Protein AF-A0A935P8M2-F1 (afdb_monomer_lite)

Structure (mmCIF, N/CA/C/O backbone):
data_AF-A0A935P8M2-F1
#
_entry.id   AF-A0A935P8M2-F1
#
loop_
_atom_site.group_PDB
_atom_site.id
_atom_site.type_symbol
_atom_site.label_atom_id
_atom_site.label_alt_id
_atom_site.label_comp_id
_atom_site.label_asym_id
_atom_site.label_entity_id
_atom_site.label_seq_id
_atom_site.pdbx_PDB_ins_code
_atom_site.Cartn_x
_atom_site.Cartn_y
_atom_site.Cartn_z
_atom_site.occupancy
_atom_site.B_iso_or_equiv
_atom_site.auth_seq_id
_atom_site.auth_comp_id
_atom_site.auth_asym_id
_atom_site.auth_atom_id
_atom_site.pdbx_PDB_model_num
ATOM 1 N N . MET A 1 1 ? -7.721 6.248 20.795 1.00 67.38 1 MET A N 1
ATOM 2 C CA . MET A 1 1 ? -8.215 5.123 19.975 1.00 67.38 1 MET A CA 1
ATOM 3 C C . MET A 1 1 ? -8.813 5.547 18.632 1.00 67.38 1 MET A C 1
ATOM 5 O O . MET A 1 1 ? -8.064 5.534 17.673 1.00 67.38 1 MET A O 1
ATOM 9 N N . LYS A 1 2 ? -10.073 6.010 18.501 1.00 74.44 2 LYS A N 1
ATOM 10 C CA . LYS A 1 2 ? -10.650 6.311 17.160 1.00 74.44 2 LYS A CA 1
ATOM 11 C C . LYS A 1 2 ? -9.875 7.375 16.356 1.00 74.44 2 LYS A C 1
ATOM 13 O O . LYS A 1 2 ? -9.609 7.188 15.179 1.00 74.44 2 LYS A O 1
ATOM 18 N N . ARG A 1 3 ? -9.457 8.473 16.999 1.00 81.44 3 ARG A N 1
ATOM 19 C CA . ARG A 1 3 ? -8.663 9.542 16.352 1.00 81.44 3 ARG A CA 1
ATOM 20 C C . ARG A 1 3 ? -7.274 9.075 15.895 1.00 81.44 3 ARG A C 1
ATOM 22 O O . ARG A 1 3 ? -6.756 9.573 14.906 1.00 81.44 3 ARG A O 1
ATOM 29 N N . GLU A 1 4 ? -6.686 8.148 16.635 1.00 85.69 4 GLU A N 1
ATOM 30 C CA . GLU A 1 4 ? -5.362 7.585 16.367 1.00 85.69 4 GLU A CA 1
ATOM 31 C C . GLU A 1 4 ? -5.420 6.587 15.209 1.00 85.69 4 GLU A C 1
ATOM 33 O O . GLU A 1 4 ? -4.648 6.714 14.268 1.00 85.69 4 GLU A O 1
ATOM 38 N N . LEU A 1 5 ? -6.421 5.700 15.206 1.00 85.00 5 LEU A N 1
ATOM 39 C CA . LEU A 1 5 ? -6.691 4.793 14.091 1.00 85.00 5 LEU A CA 1
ATOM 40 C C . LEU A 1 5 ? -6.919 5.550 12.775 1.00 85.00 5 LEU A C 1
ATOM 42 O O . LEU A 1 5 ? -6.336 5.197 11.756 1.00 85.00 5 LEU A O 1
ATOM 46 N N . ASN A 1 6 ? -7.722 6.619 12.807 1.00 87.56 6 ASN A N 1
ATOM 47 C CA . ASN A 1 6 ? -7.964 7.449 11.626 1.00 87.56 6 ASN A CA 1
ATOM 48 C C . ASN A 1 6 ? -6.666 8.058 11.081 1.00 87.56 6 ASN A C 1
ATOM 50 O O . ASN A 1 6 ? -6.462 8.062 9.874 1.00 87.56 6 ASN A O 1
ATOM 54 N N . LYS A 1 7 ? -5.782 8.535 11.968 1.00 91.44 7 LYS A N 1
ATOM 55 C CA . LYS A 1 7 ? -4.486 9.092 11.568 1.00 91.44 7 LYS A CA 1
ATOM 56 C C . LYS A 1 7 ? -3.603 8.030 10.907 1.00 91.44 7 LYS A C 1
ATOM 58 O O . LYS A 1 7 ? -3.036 8.290 9.858 1.00 91.44 7 LYS A O 1
ATOM 63 N N . ILE A 1 8 ? -3.512 6.840 11.498 1.00 91.75 8 ILE A N 1
ATOM 64 C CA . ILE A 1 8 ? -2.694 5.744 10.955 1.00 91.75 8 ILE A CA 1
ATOM 65 C C . ILE A 1 8 ? -3.230 5.293 9.586 1.00 91.75 8 ILE A C 1
ATOM 67 O O . ILE A 1 8 ? -2.451 4.990 8.688 1.00 91.75 8 ILE A O 1
ATOM 71 N N . LEU A 1 9 ? -4.553 5.299 9.393 1.00 91.00 9 LEU A N 1
ATOM 72 C CA . LEU A 1 9 ? -5.173 5.025 8.094 1.00 91.00 9 LEU A CA 1
ATOM 73 C C . LEU A 1 9 ? -4.906 6.118 7.059 1.00 91.00 9 LEU A C 1
ATOM 75 O O . LEU A 1 9 ? -4.636 5.798 5.905 1.00 91.00 9 LEU A O 1
ATOM 79 N N . ASP A 1 10 ? -4.956 7.390 7.457 1.00 94.69 10 ASP A N 1
ATOM 80 C CA . ASP A 1 10 ? -4.565 8.501 6.587 1.00 94.69 10 ASP A CA 1
ATOM 81 C C . ASP A 1 10 ? -3.093 8.368 6.156 1.00 94.69 10 ASP A C 1
ATOM 83 O O . ASP A 1 10 ? -2.788 8.501 4.971 1.00 94.69 10 ASP A O 1
ATOM 87 N N . ASP A 1 11 ? -2.198 8.026 7.087 1.00 96.44 11 ASP A N 1
ATOM 88 C CA . ASP A 1 11 ? -0.782 7.773 6.798 1.00 96.44 11 ASP A CA 1
ATOM 89 C C . ASP A 1 11 ? -0.607 6.558 5.862 1.00 96.44 11 ASP A C 1
ATOM 91 O O . ASP A 1 11 ? 0.211 6.596 4.941 1.00 96.44 11 ASP A O 1
ATOM 95 N N . LEU A 1 12 ? -1.406 5.495 6.036 1.00 96.44 12 LEU A N 1
ATOM 96 C CA . LEU A 1 12 ? -1.376 4.314 5.163 1.00 96.44 12 LEU A CA 1
ATOM 97 C C . LEU A 1 12 ? -1.797 4.664 3.733 1.00 96.44 12 LEU A C 1
ATOM 99 O O . LEU A 1 12 ? -1.149 4.220 2.788 1.00 96.44 12 LEU A O 1
ATOM 103 N N . ILE A 1 13 ? -2.842 5.479 3.565 1.00 97.25 13 ILE A N 1
ATOM 104 C CA . ILE A 1 13 ? -3.282 5.963 2.249 1.00 97.25 13 ILE A CA 1
ATOM 105 C C . ILE A 1 13 ? -2.145 6.722 1.557 1.00 97.25 13 ILE A C 1
ATOM 107 O O . ILE A 1 13 ? -1.845 6.438 0.400 1.00 97.25 13 ILE A O 1
ATOM 111 N N . ILE A 1 14 ? -1.470 7.627 2.271 1.00 98.19 14 ILE A N 1
ATOM 112 C CA . ILE A 1 14 ? -0.360 8.421 1.721 1.00 98.19 14 ILE A CA 1
ATOM 113 C C . ILE A 1 14 ? 0.781 7.521 1.230 1.00 98.19 14 ILE A C 1
ATOM 115 O O . ILE A 1 14 ? 1.326 7.735 0.145 1.00 98.19 14 ILE A O 1
ATOM 119 N N . GLU A 1 15 ? 1.170 6.509 2.005 1.00 98.31 15 GLU A N 1
ATOM 120 C CA . GLU A 1 15 ? 2.248 5.606 1.587 1.00 98.31 15 GLU A CA 1
ATOM 121 C C . GLU A 1 15 ? 1.806 4.661 0.455 1.00 98.31 15 GLU A C 1
ATOM 123 O O . GLU A 1 15 ? 2.593 4.400 -0.457 1.00 98.31 15 GLU A O 1
ATOM 128 N N . LEU A 1 16 ? 0.539 4.226 0.426 1.00 98.19 16 LEU A N 1
ATOM 129 C CA . LEU A 1 16 ? -0.027 3.477 -0.703 1.00 98.19 16 LEU A CA 1
ATOM 130 C C . LEU A 1 16 ? -0.029 4.306 -1.999 1.00 98.19 16 LEU A C 1
ATOM 132 O O . LEU A 1 16 ? 0.329 3.780 -3.052 1.00 98.19 16 LEU A O 1
ATOM 136 N N . GLU A 1 17 ? -0.358 5.600 -1.944 1.00 98.25 17 GLU A N 1
ATOM 137 C CA . GLU A 1 17 ? -0.275 6.508 -3.100 1.00 98.25 17 GLU A CA 1
ATOM 138 C C . GLU A 1 17 ? 1.156 6.620 -3.641 1.00 98.25 17 GLU A C 1
ATOM 140 O O . GLU A 1 17 ? 1.376 6.556 -4.859 1.00 98.25 17 GLU A O 1
ATOM 145 N N . LYS A 1 18 ? 2.148 6.739 -2.747 1.00 97.56 18 LYS A N 1
ATOM 146 C CA . LYS A 1 18 ? 3.570 6.744 -3.126 1.00 97.56 18 LYS A CA 1
ATOM 147 C C . LYS A 1 18 ? 3.966 5.425 -3.779 1.00 97.56 18 LYS A C 1
ATOM 149 O O . LYS A 1 18 ? 4.591 5.440 -4.838 1.00 97.56 18 LYS A O 1
ATOM 154 N N . MET A 1 19 ? 3.564 4.298 -3.194 1.00 97.44 19 MET A N 1
ATOM 155 C CA . MET A 1 19 ? 3.868 2.975 -3.732 1.00 97.44 19 MET A CA 1
ATOM 156 C C . MET A 1 19 ? 3.262 2.769 -5.121 1.00 97.44 19 MET A C 1
ATOM 158 O O . MET A 1 19 ? 3.978 2.408 -6.049 1.00 97.44 19 MET A O 1
ATOM 162 N N . VAL A 1 20 ? 1.979 3.088 -5.310 1.00 97.25 20 VAL A N 1
ATOM 163 C CA . VAL A 1 20 ? 1.322 3.029 -6.627 1.00 97.25 20 VAL A CA 1
ATOM 164 C C . VAL A 1 20 ? 2.035 3.928 -7.636 1.00 97.25 20 VAL A C 1
ATOM 166 O O . VAL A 1 20 ? 2.245 3.527 -8.779 1.00 97.25 20 VAL A O 1
ATOM 169 N N . THR A 1 21 ? 2.452 5.127 -7.227 1.00 96.00 21 THR A N 1
ATOM 170 C CA . THR A 1 21 ? 3.198 6.043 -8.100 1.00 96.00 21 THR A CA 1
ATOM 171 C C . THR A 1 21 ? 4.539 5.452 -8.535 1.00 96.00 21 THR A C 1
ATOM 173 O O . THR A 1 21 ? 4.890 5.562 -9.708 1.00 96.00 21 THR A O 1
ATOM 176 N N . MET A 1 22 ? 5.277 4.810 -7.626 1.00 94.94 22 MET A N 1
ATOM 177 C CA . MET A 1 22 ? 6.536 4.131 -7.951 1.00 94.94 22 MET A CA 1
ATOM 178 C C . MET A 1 22 ? 6.306 2.921 -8.862 1.00 94.94 22 MET A C 1
ATOM 180 O O . MET A 1 22 ? 6.949 2.820 -9.902 1.00 94.94 22 MET A O 1
ATOM 184 N N . LEU A 1 23 ? 5.342 2.058 -8.534 1.00 94.88 23 LEU A N 1
ATOM 185 C CA . LEU A 1 23 ? 5.028 0.864 -9.324 1.00 94.88 23 LEU A CA 1
ATOM 186 C C . LEU A 1 23 ? 4.533 1.212 -10.735 1.00 94.88 23 LEU A C 1
ATOM 188 O O . LEU A 1 23 ? 4.881 0.531 -11.687 1.00 94.88 23 LEU A O 1
ATOM 192 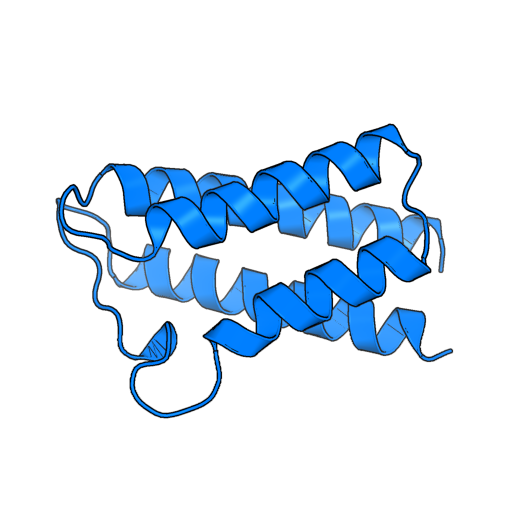N N . ARG A 1 24 ? 3.799 2.317 -10.915 1.00 94.50 24 ARG A N 1
ATOM 193 C CA . ARG A 1 24 ? 3.385 2.795 -12.249 1.00 94.50 24 ARG A CA 1
ATOM 194 C C . ARG A 1 24 ? 4.545 3.246 -13.136 1.00 94.50 24 ARG A C 1
ATOM 196 O O . ARG A 1 24 ? 4.389 3.259 -14.355 1.00 94.50 24 ARG A O 1
ATOM 203 N N . ARG A 1 25 ? 5.680 3.653 -12.556 1.00 92.00 25 ARG A N 1
ATOM 204 C CA . ARG A 1 25 ? 6.887 3.999 -13.330 1.00 92.00 25 ARG A CA 1
ATOM 205 C C . ARG A 1 25 ? 7.583 2.752 -13.864 1.00 92.00 25 ARG A C 1
ATOM 207 O O . ARG A 1 25 ? 8.218 2.817 -14.913 1.00 92.00 25 ARG A O 1
ATOM 214 N N . ASP A 1 26 ? 7.427 1.626 -13.177 1.00 88.12 26 ASP A N 1
ATOM 215 C CA . ASP A 1 26 ? 7.864 0.324 -13.658 1.00 88.12 26 ASP A CA 1
ATOM 216 C C . ASP A 1 26 ? 6.738 -0.359 -14.450 1.00 88.12 26 ASP A C 1
ATOM 218 O O . ASP A 1 26 ? 5.882 -1.058 -13.915 1.00 88.12 26 ASP A O 1
ATOM 222 N N . THR A 1 27 ? 6.758 -0.205 -15.774 1.00 80.75 27 THR A N 1
ATOM 223 C CA . THR A 1 27 ? 5.765 -0.820 -16.674 1.00 80.75 27 THR A CA 1
ATOM 224 C C . THR A 1 27 ? 5.745 -2.353 -16.639 1.00 80.75 27 THR A C 1
ATOM 226 O O . THR A 1 27 ? 4.824 -2.955 -17.188 1.00 80.75 27 THR A O 1
ATOM 229 N N . SER A 1 28 ? 6.749 -2.991 -16.028 1.00 83.31 28 SER A N 1
ATOM 230 C CA . SER A 1 28 ? 6.814 -4.443 -15.833 1.00 83.31 28 SER A CA 1
ATOM 231 C C . SER A 1 28 ? 6.298 -4.904 -14.464 1.00 83.31 28 SER A C 1
ATOM 233 O O . SER A 1 28 ? 6.170 -6.108 -14.233 1.00 83.31 28 SER A O 1
ATOM 235 N N . ALA A 1 29 ? 5.956 -3.975 -13.564 1.00 87.62 29 ALA A N 1
ATOM 236 C CA . ALA A 1 29 ? 5.519 -4.291 -12.212 1.00 87.62 29 ALA A CA 1
ATOM 237 C C . ALA A 1 29 ? 4.169 -5.026 -12.198 1.00 87.62 29 ALA A C 1
ATOM 239 O O . ALA A 1 29 ? 3.101 -4.442 -12.401 1.00 87.62 29 ALA A O 1
ATOM 240 N N . SER A 1 30 ? 4.197 -6.315 -11.856 1.00 89.81 30 SER A N 1
ATOM 241 C CA . SER A 1 30 ? 2.994 -7.134 -11.656 1.00 89.81 30 SER A CA 1
ATOM 242 C C . SER A 1 30 ? 2.169 -6.711 -10.434 1.00 89.81 30 SER A C 1
ATOM 244 O O . SER A 1 30 ? 0.988 -7.041 -10.334 1.00 89.81 30 SER A O 1
ATOM 246 N N . TRP A 1 31 ? 2.778 -5.972 -9.504 1.00 94.12 31 TRP A N 1
ATOM 247 C CA . TRP A 1 31 ? 2.178 -5.578 -8.228 1.00 94.12 31 TRP A CA 1
ATOM 248 C C . TRP A 1 31 ? 1.307 -4.321 -8.303 1.00 94.12 31 TRP A C 1
ATOM 250 O O . TRP A 1 31 ? 0.501 -4.098 -7.399 1.00 94.12 31 TRP A O 1
ATOM 260 N N . THR A 1 32 ? 1.407 -3.534 -9.381 1.00 95.12 32 THR A N 1
ATOM 261 C CA . THR A 1 32 ? 0.703 -2.248 -9.530 1.00 95.12 32 THR A CA 1
ATOM 262 C C . THR A 1 32 ? -0.791 -2.381 -9.263 1.00 95.12 32 THR A C 1
ATOM 264 O O . THR A 1 32 ? -1.330 -1.687 -8.405 1.00 95.12 32 THR A O 1
ATOM 267 N N . ARG A 1 33 ? -1.454 -3.343 -9.917 1.00 94.88 33 ARG A N 1
ATOM 268 C CA . ARG A 1 33 ? -2.901 -3.552 -9.773 1.00 94.88 33 ARG A CA 1
ATOM 269 C C . ARG A 1 33 ? -3.309 -3.949 -8.350 1.00 94.88 33 ARG A C 1
ATOM 271 O O . ARG A 1 33 ? -4.387 -3.574 -7.900 1.00 94.88 33 ARG A O 1
ATOM 278 N N . GLY A 1 34 ? -2.467 -4.711 -7.649 1.00 95.44 34 GLY A N 1
ATOM 279 C CA . GLY A 1 34 ? -2.721 -5.110 -6.263 1.00 95.44 34 GLY A CA 1
ATOM 280 C C . GLY A 1 34 ? -2.705 -3.905 -5.323 1.00 95.44 34 GLY A C 1
ATOM 281 O O . GLY A 1 34 ? -3.666 -3.678 -4.591 1.00 95.44 34 GLY A O 1
ATOM 282 N N . PHE A 1 35 ? -1.660 -3.080 -5.418 1.00 97.00 35 PHE A N 1
ATOM 283 C CA . PHE A 1 35 ? -1.535 -1.864 -4.610 1.00 97.00 35 PHE A CA 1
ATOM 284 C C . PHE A 1 35 ? -2.572 -0.793 -4.967 1.00 97.00 35 PHE A C 1
ATOM 286 O O . PHE A 1 35 ? -3.063 -0.105 -4.074 1.00 97.00 35 PHE A O 1
ATOM 293 N N . GLU A 1 36 ? -2.976 -0.685 -6.235 1.00 97.44 36 GLU A N 1
ATOM 294 C CA . GLU A 1 36 ? -4.114 0.153 -6.638 1.00 97.44 36 GLU A CA 1
ATOM 295 C C . GLU A 1 36 ? -5.423 -0.307 -5.988 1.00 97.44 36 GLU A C 1
ATOM 297 O O . GLU A 1 36 ? -6.218 0.528 -5.558 1.00 97.44 36 GLU A O 1
ATOM 302 N N . GLY A 1 37 ? -5.631 -1.623 -5.872 1.00 97.44 37 GLY A N 1
ATOM 303 C CA . GLY A 1 37 ? -6.768 -2.198 -5.155 1.00 97.44 37 GLY A CA 1
ATOM 304 C C . GLY A 1 37 ? -6.771 -1.822 -3.673 1.00 97.44 37 GLY A C 1
ATOM 305 O O . GLY A 1 37 ? -7.785 -1.339 -3.174 1.00 97.44 37 GLY A O 1
ATOM 306 N N . PHE A 1 38 ? -5.627 -1.960 -2.992 1.00 97.25 38 PHE A N 1
ATOM 307 C CA . PHE A 1 38 ? -5.491 -1.563 -1.584 1.00 97.25 38 PHE A CA 1
ATOM 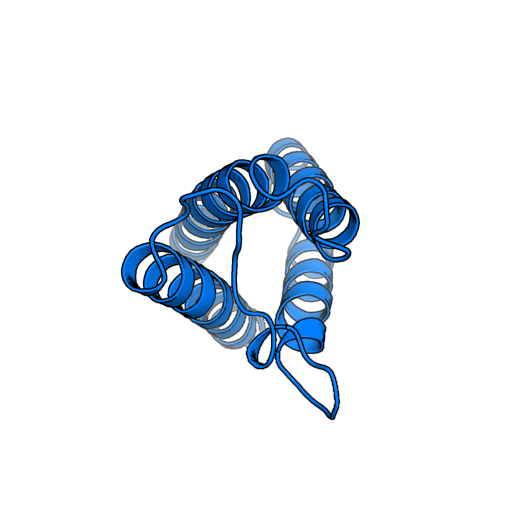308 C C . PHE A 1 38 ? -5.754 -0.069 -1.379 1.00 97.25 38 PHE A C 1
ATOM 310 O O . PHE A 1 38 ? -6.442 0.316 -0.436 1.00 97.25 38 PHE A O 1
ATOM 317 N N . LEU A 1 39 ? -5.238 0.777 -2.275 1.00 98.00 39 LEU A N 1
ATOM 318 C CA . LEU A 1 39 ? -5.466 2.218 -2.222 1.00 98.00 39 LEU A CA 1
ATOM 319 C C . LEU A 1 39 ? -6.947 2.566 -2.423 1.00 98.00 39 LEU A C 1
ATOM 321 O O . LEU A 1 39 ? -7.495 3.368 -1.668 1.00 98.00 39 LEU A O 1
ATOM 325 N N . ALA A 1 40 ? -7.602 1.962 -3.416 1.00 97.38 40 ALA A N 1
ATOM 326 C CA . ALA A 1 40 ? -9.021 2.189 -3.676 1.00 97.38 40 ALA A CA 1
ATOM 327 C C . ALA A 1 40 ? -9.884 1.792 -2.467 1.00 97.38 40 ALA A C 1
ATOM 329 O O . ALA A 1 40 ? -10.709 2.585 -2.014 1.00 97.38 40 ALA A O 1
ATOM 330 N N . GLU A 1 41 ? -9.630 0.614 -1.891 1.00 95.81 41 GLU A N 1
ATOM 331 C CA . GLU A 1 41 ? -10.319 0.140 -0.689 1.00 95.81 41 GLU A CA 1
ATOM 332 C C . GLU A 1 41 ? -10.095 1.085 0.505 1.00 95.81 41 GLU A C 1
ATOM 334 O O . GLU A 1 41 ? -11.051 1.473 1.177 1.00 95.81 41 GLU A O 1
ATOM 339 N N . ALA A 1 42 ? -8.858 1.534 0.739 1.00 94.50 42 ALA A N 1
ATOM 340 C CA . ALA A 1 42 ? -8.536 2.470 1.817 1.00 94.50 42 ALA A CA 1
ATOM 341 C C . ALA A 1 42 ? -9.273 3.815 1.674 1.00 94.50 42 ALA A C 1
ATOM 343 O O . ALA A 1 42 ? -9.811 4.350 2.650 1.00 94.50 42 ALA A O 1
ATOM 344 N N . LEU A 1 43 ? -9.344 4.351 0.453 1.00 95.62 43 LEU A N 1
ATOM 345 C CA . LEU A 1 43 ? -10.068 5.586 0.153 1.00 95.62 43 LEU A CA 1
ATOM 346 C C . LEU A 1 43 ? -11.581 5.432 0.344 1.00 95.62 43 LEU A C 1
ATOM 348 O O . LEU A 1 43 ? -12.235 6.357 0.833 1.00 95.62 43 LEU A O 1
ATOM 352 N N . ASP A 1 44 ? -12.151 4.281 -0.004 1.00 94.75 44 ASP A N 1
ATOM 353 C CA . ASP A 1 44 ? -13.575 4.019 0.205 1.00 94.75 44 ASP A CA 1
ATOM 354 C C . ASP A 1 44 ? -13.909 3.841 1.691 1.00 94.75 44 ASP A C 1
ATOM 356 O O . ASP A 1 44 ? -14.891 4.413 2.174 1.00 94.75 44 ASP A O 1
ATOM 360 N N . LEU A 1 45 ? -13.041 3.174 2.459 1.00 91.69 45 LEU A N 1
ATOM 361 C CA . LEU A 1 45 ? -13.158 3.100 3.918 1.00 91.69 45 LEU A CA 1
ATOM 362 C C . LEU A 1 45 ? -13.089 4.487 4.567 1.00 91.69 45 LEU A C 1
ATOM 364 O O . LEU A 1 45 ? -13.861 4.769 5.487 1.00 91.69 45 LEU A O 1
ATOM 368 N N . LYS A 1 46 ? -12.22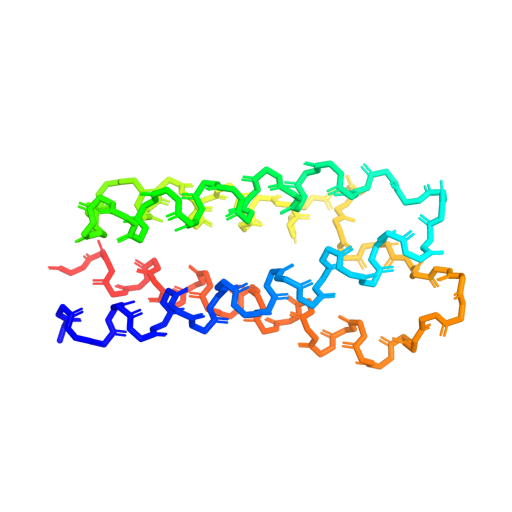5 5.379 4.066 1.00 91.19 46 LYS A N 1
ATOM 369 C CA . LYS A 1 46 ? -12.154 6.779 4.508 1.00 91.19 46 LYS A CA 1
ATOM 370 C C . LYS A 1 46 ? -13.461 7.527 4.267 1.00 91.19 46 LYS A C 1
ATOM 372 O O . LYS A 1 46 ? -13.968 8.170 5.187 1.00 91.19 46 LYS A O 1
ATOM 377 N N . LYS A 1 47 ? -14.048 7.410 3.072 1.00 91.19 47 LYS A N 1
ATOM 378 C CA . LYS A 1 47 ? -15.355 8.022 2.754 1.00 91.19 47 LYS A CA 1
ATOM 379 C C . LYS A 1 47 ? -16.477 7.478 3.641 1.00 91.19 47 LYS A C 1
ATOM 381 O O . LYS A 1 47 ? -17.349 8.238 4.049 1.00 91.19 47 LYS A O 1
ATOM 386 N N . ALA A 1 48 ? -16.434 6.187 3.970 1.00 87.94 48 ALA A N 1
ATOM 387 C CA . ALA A 1 48 ? -17.398 5.526 4.847 1.00 87.94 48 ALA A CA 1
ATOM 388 C C . ALA A 1 48 ? -17.200 5.835 6.348 1.00 87.94 48 ALA A C 1
ATOM 390 O O . ALA A 1 48 ? -17.955 5.338 7.183 1.00 87.94 48 ALA A O 1
ATOM 391 N N . GLY A 1 49 ? -16.200 6.646 6.717 1.00 86.50 49 GLY A N 1
ATOM 392 C CA . GLY A 1 49 ? -15.940 7.026 8.108 1.00 86.50 49 GLY A CA 1
ATOM 393 C C . GLY A 1 49 ? -15.183 5.974 8.925 1.00 86.50 49 GLY A C 1
ATOM 394 O O . GLY A 1 49 ? -15.326 5.945 10.150 1.00 86.50 49 GLY A O 1
ATOM 395 N N . TYR A 1 50 ? -14.376 5.145 8.257 1.00 82.25 50 TYR A N 1
ATOM 396 C CA . TYR A 1 50 ? -13.503 4.116 8.832 1.00 82.25 50 TYR A CA 1
ATOM 397 C C . TYR A 1 50 ? -14.243 3.032 9.636 1.00 82.25 50 TYR A C 1
ATOM 399 O O . TYR A 1 50 ? -14.080 2.939 10.858 1.00 82.25 50 TYR A O 1
ATOM 407 N N . PRO A 1 51 ? -15.061 2.180 8.986 1.00 76.56 51 PRO A N 1
ATOM 408 C CA . PRO A 1 51 ? -15.679 1.047 9.666 1.00 76.56 51 PRO A CA 1
ATOM 409 C C . PRO A 1 51 ? -14.599 0.047 10.112 1.00 76.56 51 PRO A C 1
ATOM 411 O O . PRO A 1 51 ? -13.813 -0.437 9.297 1.00 76.56 51 PRO A O 1
ATOM 414 N N . GLY A 1 52 ? -14.562 -0.273 11.410 1.00 75.00 52 GLY A N 1
ATOM 415 C CA . GLY A 1 52 ? -13.487 -1.072 12.018 1.00 75.00 52 GLY A CA 1
ATOM 416 C C . GLY A 1 52 ? -13.279 -2.458 11.391 1.00 75.00 52 GLY A C 1
ATOM 417 O O . GLY A 1 52 ? -12.141 -2.908 11.281 1.00 75.00 52 GLY A O 1
ATOM 418 N N . ASP A 1 53 ? -14.341 -3.119 10.921 1.00 79.25 53 ASP A N 1
ATOM 419 C CA . ASP A 1 53 ? -14.236 -4.431 10.261 1.00 79.25 53 ASP A CA 1
ATOM 420 C C . ASP A 1 53 ? -13.602 -4.348 8.869 1.00 79.25 53 ASP A C 1
ATOM 422 O O . ASP A 1 53 ? -12.737 -5.159 8.540 1.00 79.25 53 ASP A O 1
ATOM 426 N N . GLY A 1 54 ? -13.965 -3.333 8.079 1.00 83.25 54 GLY A N 1
ATOM 427 C CA . GLY A 1 54 ? -13.370 -3.109 6.760 1.00 83.25 54 GLY A CA 1
ATOM 428 C C . GLY A 1 54 ? -11.892 -2.731 6.857 1.00 83.25 54 GLY A C 1
ATOM 429 O O . GLY A 1 54 ? -11.058 -3.245 6.120 1.00 83.25 54 GLY A O 1
ATOM 430 N N . VAL A 1 55 ? -11.545 -1.921 7.858 1.00 86.88 55 VAL A N 1
ATOM 431 C CA . VAL A 1 55 ? -10.156 -1.561 8.174 1.00 86.88 55 VAL A CA 1
ATOM 432 C C . VAL A 1 55 ? -9.310 -2.795 8.514 1.00 86.88 55 VAL A C 1
ATOM 434 O O . VAL A 1 55 ? -8.191 -2.934 8.019 1.00 86.88 55 VAL A O 1
ATOM 437 N N . ARG A 1 56 ? -9.843 -3.727 9.316 1.00 86.88 56 ARG A N 1
ATOM 438 C CA . ARG A 1 56 ? -9.154 -4.991 9.627 1.00 86.88 56 ARG A CA 1
ATOM 439 C C . ARG A 1 56 ? -8.939 -5.855 8.382 1.00 86.88 56 ARG A C 1
ATOM 441 O O . ARG A 1 56 ? -7.857 -6.425 8.237 1.00 86.88 56 ARG A O 1
ATOM 448 N N . GLY A 1 57 ? -9.939 -5.927 7.501 1.00 89.56 57 GLY A N 1
ATOM 449 C CA . GLY A 1 57 ? -9.855 -6.636 6.221 1.00 89.56 57 GLY A CA 1
ATOM 450 C C . GLY A 1 57 ? -8.717 -6.113 5.345 1.00 89.56 57 GLY A C 1
ATOM 451 O O . GLY A 1 57 ? -7.815 -6.879 5.000 1.00 89.56 57 GLY A O 1
ATOM 452 N N . LEU A 1 58 ? -8.693 -4.800 5.098 1.00 92.31 58 LEU A N 1
ATOM 453 C CA . LEU A 1 58 ? -7.637 -4.132 4.333 1.00 92.31 58 LEU A CA 1
ATOM 454 C C . LEU A 1 58 ? -6.241 -4.436 4.894 1.00 92.31 58 LEU A C 1
ATOM 456 O O . LEU A 1 58 ? -5.335 -4.811 4.150 1.00 92.31 58 LEU A O 1
ATOM 460 N N . CYS A 1 59 ? -6.045 -4.320 6.211 1.00 91.31 59 CYS A N 1
ATOM 461 C CA . CYS A 1 59 ? -4.740 -4.589 6.820 1.00 91.31 59 CYS A CA 1
ATOM 462 C C . CYS A 1 59 ? -4.313 -6.054 6.699 1.00 91.31 59 CYS A C 1
ATOM 464 O O . CYS A 1 59 ? -3.121 -6.334 6.560 1.00 91.31 59 CYS A O 1
ATOM 466 N N . GLY A 1 60 ? -5.261 -6.993 6.740 1.00 90.81 60 GLY A N 1
ATOM 467 C CA . GLY A 1 60 ? -4.999 -8.400 6.448 1.00 90.81 60 GLY A CA 1
ATOM 468 C C . GLY A 1 60 ? -4.495 -8.593 5.017 1.00 90.81 60 GLY A C 1
ATOM 469 O O . GLY A 1 60 ? -3.439 -9.196 4.818 1.00 90.81 60 GLY A O 1
ATOM 470 N N . SER A 1 61 ? -5.202 -8.013 4.045 1.00 92.31 61 SER A N 1
ATOM 471 C CA . SER A 1 61 ? -4.850 -8.063 2.622 1.00 92.31 61 SER A CA 1
ATOM 472 C C . SER A 1 61 ? -3.476 -7.454 2.347 1.00 92.31 61 SER A C 1
ATOM 474 O O . SER A 1 61 ? -2.630 -8.116 1.746 1.00 92.31 61 SER A O 1
ATOM 476 N N . VAL A 1 62 ? -3.202 -6.251 2.864 1.00 93.56 62 VAL A N 1
ATOM 477 C CA . VAL A 1 62 ? -1.900 -5.583 2.710 1.00 93.56 62 VAL A CA 1
ATOM 478 C C . VAL A 1 62 ? -0.784 -6.441 3.294 1.00 93.56 62 VAL A C 1
ATOM 480 O O . VAL A 1 62 ? 0.207 -6.683 2.625 1.00 93.56 62 VAL A O 1
ATOM 483 N N . ARG A 1 63 ? -0.931 -6.971 4.511 1.00 93.00 63 ARG A N 1
ATOM 484 C CA . ARG A 1 63 ? 0.130 -7.784 5.135 1.00 93.00 63 ARG A CA 1
ATOM 485 C C . ARG A 1 63 ? 0.374 -9.104 4.411 1.00 93.00 63 ARG A C 1
ATOM 487 O O . ARG A 1 63 ? 1.495 -9.603 4.446 1.00 93.00 63 ARG A O 1
ATOM 494 N N . SER A 1 64 ? -0.649 -9.666 3.768 1.00 91.88 64 SER A N 1
ATOM 495 C CA . SER A 1 64 ? -0.530 -10.955 3.083 1.00 91.88 64 SER A CA 1
ATOM 496 C C . SER A 1 64 ? 0.502 -10.939 1.953 1.00 91.88 64 SER A C 1
ATOM 498 O O . SER A 1 64 ? 1.153 -11.955 1.732 1.00 91.88 64 SER A O 1
ATOM 500 N N . VAL A 1 65 ? 0.728 -9.790 1.298 1.00 93.12 65 VAL A N 1
ATOM 501 C CA . VAL A 1 65 ? 1.706 -9.703 0.200 1.00 93.12 65 VAL A CA 1
ATOM 502 C C . VAL A 1 65 ? 3.156 -9.682 0.683 1.00 93.12 65 VAL A C 1
ATOM 504 O O . VAL A 1 65 ? 4.056 -9.903 -0.116 1.00 93.12 65 VAL A O 1
ATOM 507 N N . TYR A 1 66 ? 3.393 -9.461 1.978 1.00 91.19 66 TYR A N 1
ATOM 508 C CA . TYR A 1 66 ? 4.727 -9.426 2.590 1.00 91.19 66 TYR A CA 1
ATOM 509 C C . TYR A 1 66 ? 5.170 -10.789 3.153 1.00 91.19 66 TYR A C 1
ATOM 511 O O . TYR A 1 66 ? 6.215 -10.876 3.794 1.00 91.19 66 TYR A O 1
ATOM 519 N N . GLY A 1 67 ? 4.385 -11.855 2.970 1.00 86.19 67 GLY A N 1
ATOM 520 C CA . GLY A 1 67 ? 4.706 -13.194 3.470 1.00 86.19 67 GLY A CA 1
ATOM 521 C C . GLY A 1 67 ? 4.739 -14.250 2.366 1.00 86.19 67 GLY A C 1
ATOM 522 O O . GLY A 1 67 ? 3.950 -14.196 1.429 1.00 86.19 67 GLY A O 1
ATOM 523 N N . GLY A 1 68 ? 5.614 -15.251 2.511 1.00 78.69 68 GLY A N 1
ATOM 524 C CA . GLY A 1 68 ? 5.692 -16.416 1.618 1.00 78.69 68 GLY A CA 1
ATOM 525 C C . GLY A 1 68 ? 6.737 -16.309 0.500 1.00 78.69 68 GLY A C 1
ATOM 526 O O . GLY A 1 68 ? 7.492 -15.346 0.422 1.00 78.69 68 GLY A O 1
ATOM 527 N N . MET A 1 69 ? 6.806 -17.343 -0.343 1.00 71.62 69 MET A N 1
ATOM 528 C CA . MET A 1 69 ? 7.723 -17.420 -1.488 1.00 71.62 69 MET A CA 1
ATOM 529 C C . MET A 1 69 ? 7.158 -16.628 -2.676 1.00 71.62 69 MET A C 1
ATOM 531 O O . MET A 1 69 ? 6.011 -16.859 -3.058 1.00 71.62 69 MET A O 1
ATOM 535 N N . GLY A 1 70 ? 7.954 -15.728 -3.267 1.00 77.62 70 GLY A N 1
ATOM 536 C CA . GLY A 1 70 ? 7.484 -14.816 -4.318 1.00 77.62 70 GLY A CA 1
ATOM 537 C C . GLY A 1 70 ? 6.673 -13.648 -3.755 1.00 77.62 70 GLY A C 1
ATOM 538 O O . GLY A 1 70 ? 5.760 -13.146 -4.411 1.00 77.62 70 GLY A O 1
ATOM 539 N N . SER A 1 71 ? 6.970 -13.266 -2.512 1.00 89.25 71 SER A N 1
ATOM 540 C CA . SER A 1 71 ? 6.304 -12.155 -1.842 1.00 89.25 71 SER A CA 1
ATOM 541 C C . SER A 1 71 ? 6.746 -10.822 -2.439 1.00 89.25 71 SER A C 1
ATOM 543 O O . SER A 1 71 ? 7.740 -10.723 -3.158 1.00 89.25 71 SER A O 1
ATOM 545 N N . PHE A 1 72 ? 6.036 -9.758 -2.091 1.00 91.56 72 PHE A N 1
ATOM 546 C CA . PHE A 1 72 ? 6.407 -8.404 -2.474 1.00 91.56 72 PHE A CA 1
ATOM 547 C C . PHE A 1 72 ? 7.791 -7.982 -1.945 1.00 91.56 72 PHE A C 1
ATOM 549 O O . PHE A 1 72 ? 8.416 -7.108 -2.533 1.00 91.56 72 PHE A O 1
ATOM 556 N N . ASN A 1 73 ? 8.313 -8.631 -0.895 1.00 87.88 73 ASN A N 1
ATOM 557 C CA . ASN A 1 73 ? 9.672 -8.370 -0.402 1.00 87.88 73 ASN A CA 1
ATOM 558 C C . ASN A 1 73 ? 10.762 -8.787 -1.395 1.00 87.88 73 ASN A C 1
ATOM 560 O O . ASN A 1 73 ? 11.869 -8.266 -1.333 1.00 87.88 73 ASN A O 1
ATOM 564 N N . ASP A 1 74 ? 10.452 -9.717 -2.301 1.00 88.50 74 ASP A N 1
ATOM 565 C CA . ASP A 1 74 ? 11.391 -10.198 -3.315 1.00 88.50 74 ASP A CA 1
ATOM 566 C C . ASP A 1 74 ? 11.399 -9.292 -4.561 1.00 88.50 74 ASP A C 1
ATOM 568 O O . ASP A 1 74 ? 12.176 -9.507 -5.494 1.00 88.50 74 ASP A O 1
ATOM 572 N N . TYR A 1 75 ? 10.504 -8.300 -4.621 1.00 90.69 75 TYR A N 1
ATOM 573 C CA . TYR A 1 75 ? 10.375 -7.415 -5.768 1.00 90.69 75 TYR A CA 1
ATOM 574 C C . TYR A 1 75 ? 11.420 -6.296 -5.729 1.00 90.69 75 TYR A C 1
ATOM 576 O O . TYR A 1 75 ? 11.543 -5.555 -4.755 1.00 90.69 75 TYR A O 1
ATOM 584 N N . PHE A 1 76 ? 12.121 -6.133 -6.851 1.00 88.44 76 PHE A N 1
ATOM 585 C CA . PHE A 1 76 ? 13.089 -5.065 -7.066 1.00 88.44 76 PHE A CA 1
ATOM 586 C C . PHE A 1 76 ? 12.533 -4.065 -8.082 1.00 88.44 76 PHE A C 1
ATOM 588 O O . PHE A 1 76 ? 12.284 -4.454 -9.230 1.00 88.44 76 PHE A O 1
ATOM 595 N N . PRO A 1 77 ? 12.354 -2.790 -7.703 1.00 87.94 77 PRO A N 1
ATOM 596 C CA . PRO A 1 77 ? 11.744 -1.809 -8.584 1.00 87.94 77 PRO A CA 1
ATOM 597 C C . PRO A 1 77 ? 12.664 -1.464 -9.763 1.00 87.94 77 PRO A C 1
ATOM 599 O O . PRO A 1 77 ? 13.878 -1.324 -9.606 1.00 87.94 77 PRO A O 1
ATOM 602 N N . GLN A 1 78 ? 12.075 -1.306 -10.949 1.00 88.88 78 GLN A N 1
ATOM 603 C CA . GLN A 1 78 ? 12.761 -0.830 -12.155 1.00 88.88 78 GLN A CA 1
ATOM 604 C C . GLN A 1 78 ? 12.308 0.598 -12.517 1.00 88.88 78 GLN A C 1
ATOM 606 O O . GLN A 1 78 ? 11.649 1.284 -11.736 1.00 88.88 78 GLN A O 1
ATOM 611 N N . GLY A 1 79 ? 12.685 1.096 -13.700 1.00 83.75 79 GLY A N 1
ATOM 612 C CA . GLY A 1 79 ? 12.156 2.368 -14.221 1.00 83.75 79 GLY A CA 1
ATOM 613 C C . GLY A 1 79 ? 12.687 3.625 -13.520 1.00 83.75 79 GLY A C 1
ATOM 614 O O . GLY A 1 79 ? 12.008 4.650 -13.491 1.00 83.75 79 GLY A O 1
ATOM 615 N N . GLY A 1 80 ? 13.891 3.560 -12.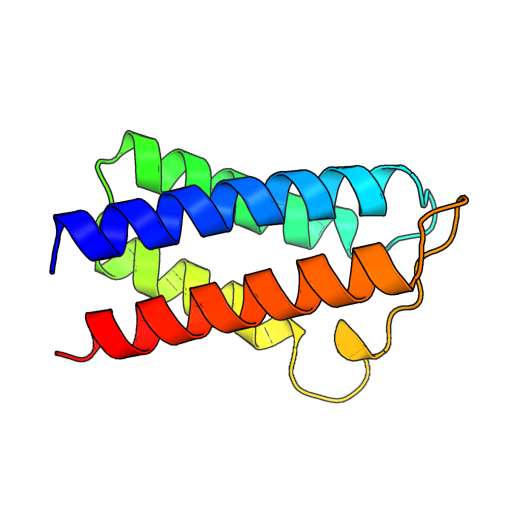941 1.00 85.56 80 GLY A N 1
ATOM 616 C CA . GLY A 1 80 ? 14.529 4.701 -12.270 1.00 85.56 80 GLY A CA 1
ATOM 617 C C . GLY A 1 80 ? 13.962 5.018 -10.883 1.00 85.56 80 GLY A C 1
ATOM 618 O O . GLY A 1 80 ? 14.210 6.097 -10.347 1.00 85.56 80 GLY A O 1
ATOM 619 N N . VAL A 1 81 ? 13.192 4.099 -10.301 1.00 87.56 81 VAL A N 1
ATOM 620 C CA . VAL A 1 81 ? 12.762 4.174 -8.902 1.00 87.56 81 VAL A CA 1
ATOM 621 C C . VAL A 1 81 ? 13.961 3.901 -7.992 1.00 87.56 81 VAL A C 1
ATOM 623 O O . VAL A 1 81 ? 14.714 2.952 -8.208 1.00 87.56 81 VAL A O 1
ATOM 626 N N . SER A 1 82 ? 14.145 4.734 -6.967 1.00 91.56 82 SER A N 1
ATOM 627 C CA . SER A 1 82 ? 15.182 4.512 -5.957 1.00 91.56 82 SER A CA 1
ATOM 628 C C . SER A 1 82 ? 14.836 3.290 -5.107 1.00 91.56 82 SER A C 1
ATOM 630 O O . SER A 1 82 ? 13.762 3.242 -4.507 1.00 91.56 82 SER A O 1
ATOM 632 N N . GLY A 1 83 ? 15.754 2.322 -5.024 1.00 91.00 83 GLY A N 1
ATOM 633 C CA . GLY A 1 83 ? 15.584 1.138 -4.178 1.00 91.00 83 GLY A CA 1
ATOM 634 C C . GLY A 1 83 ? 15.428 1.489 -2.695 1.00 91.00 83 GLY A C 1
ATOM 635 O O . GLY A 1 83 ? 14.567 0.930 -2.029 1.00 91.00 83 GLY A O 1
ATOM 636 N N . GLU A 1 84 ? 16.182 2.478 -2.206 1.00 93.44 84 GLU A N 1
ATOM 637 C CA . GLU A 1 84 ? 16.088 2.960 -0.820 1.00 93.44 84 GLU A CA 1
ATOM 638 C C . GLU A 1 84 ? 14.722 3.600 -0.536 1.00 93.44 84 GLU A C 1
ATOM 640 O O . GLU A 1 84 ? 14.088 3.328 0.483 1.00 93.44 84 GLU A O 1
ATOM 645 N N . GLU A 1 85 ? 14.231 4.440 -1.454 1.00 93.44 85 GLU A N 1
ATOM 646 C CA . GLU A 1 85 ? 12.915 5.063 -1.295 1.00 93.44 85 GLU A CA 1
ATOM 647 C C . GLU A 1 85 ? 11.804 4.012 -1.330 1.00 93.44 85 GLU A C 1
ATOM 649 O O . GLU A 1 85 ? 10.876 4.060 -0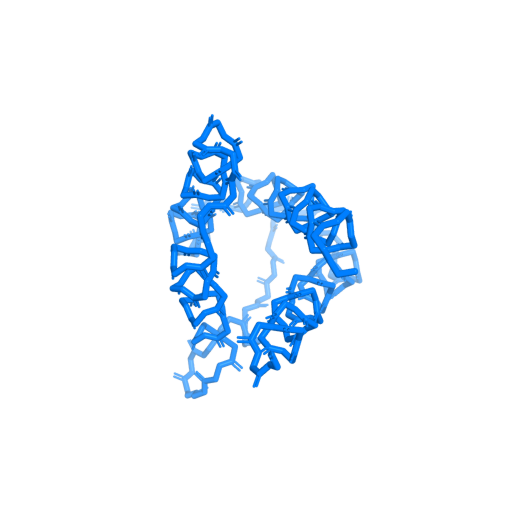.519 1.00 93.44 85 GLU A O 1
ATOM 654 N N . PHE A 1 86 ? 11.927 3.042 -2.235 1.00 94.44 86 PHE A N 1
ATOM 655 C CA . PHE A 1 86 ? 10.999 1.932 -2.355 1.00 94.44 86 PHE A CA 1
ATOM 656 C C . PHE A 1 86 ? 10.948 1.091 -1.078 1.00 94.44 86 PHE A C 1
ATOM 658 O O . PHE A 1 86 ? 9.862 0.855 -0.548 1.00 94.44 86 PHE A O 1
ATOM 665 N N . GLU A 1 87 ? 12.104 0.692 -0.543 1.00 94.56 87 GLU A N 1
ATOM 666 C CA . GLU A 1 87 ? 12.207 -0.064 0.707 1.00 94.56 87 GLU A CA 1
ATOM 667 C C . GLU A 1 87 ? 11.607 0.715 1.883 1.00 94.56 87 GLU A C 1
ATOM 669 O O . GLU A 1 87 ? 10.831 0.157 2.665 1.00 94.56 87 GLU A O 1
ATOM 674 N N . ARG A 1 88 ? 11.878 2.025 1.971 1.00 96.38 88 ARG A N 1
ATOM 675 C CA . ARG A 1 88 ? 11.324 2.899 3.013 1.00 96.38 88 ARG A CA 1
ATOM 676 C C . ARG A 1 88 ? 9.796 2.936 2.970 1.00 96.38 88 ARG A C 1
ATOM 678 O O . ARG A 1 88 ? 9.151 2.775 4.005 1.00 96.38 88 ARG A O 1
ATOM 685 N N . VAL A 1 89 ? 9.207 3.166 1.795 1.00 97.00 89 VAL A N 1
ATOM 686 C CA . VAL A 1 89 ? 7.741 3.205 1.631 1.00 97.00 89 VAL A CA 1
ATOM 687 C C . VAL A 1 89 ? 7.140 1.824 1.891 1.00 97.00 89 VAL A C 1
ATOM 689 O O . VAL A 1 89 ? 6.146 1.712 2.605 1.00 97.00 89 VAL A O 1
ATOM 692 N N . SER A 1 90 ? 7.760 0.767 1.361 1.00 96.19 90 SER A N 1
ATOM 693 C CA . SER A 1 90 ? 7.314 -0.617 1.541 1.00 96.19 90 SER A CA 1
ATOM 694 C C . SER A 1 90 ? 7.272 -1.013 3.020 1.00 96.19 90 SER A C 1
ATOM 696 O O . SER A 1 90 ? 6.245 -1.492 3.506 1.00 96.19 90 SER A O 1
ATOM 698 N N . THR A 1 91 ? 8.346 -0.722 3.758 1.00 96.12 91 THR A N 1
ATOM 699 C CA . THR A 1 91 ? 8.435 -0.946 5.207 1.00 96.12 91 THR A CA 1
ATOM 700 C C . THR A 1 91 ? 7.352 -0.168 5.941 1.00 96.12 91 THR A C 1
ATOM 702 O O . THR A 1 91 ? 6.639 -0.731 6.773 1.00 96.12 91 THR A O 1
ATOM 705 N N . ARG A 1 92 ? 7.156 1.108 5.588 1.00 97.62 92 ARG A N 1
ATOM 706 C CA . ARG A 1 92 ? 6.172 1.957 6.260 1.00 97.62 92 ARG A CA 1
ATOM 707 C C . ARG A 1 92 ? 4.737 1.460 6.073 1.00 97.62 92 ARG A C 1
ATOM 709 O O . ARG A 1 92 ? 3.966 1.477 7.030 1.00 97.62 92 ARG A O 1
ATOM 716 N N . ILE A 1 93 ? 4.383 0.972 4.883 1.00 97.31 93 ILE A N 1
ATOM 717 C CA . ILE A 1 93 ? 3.073 0.351 4.617 1.00 97.31 93 ILE A CA 1
ATOM 718 C C . ILE A 1 93 ? 2.851 -0.853 5.539 1.00 97.31 93 ILE A C 1
ATOM 720 O O . ILE A 1 93 ? 1.793 -0.973 6.165 1.00 97.31 93 ILE A O 1
ATOM 724 N N . TYR A 1 94 ? 3.851 -1.730 5.657 1.00 95.56 94 TYR A N 1
ATOM 725 C CA . TYR A 1 94 ? 3.766 -2.912 6.511 1.00 95.56 94 TYR A CA 1
ATOM 726 C C . TYR A 1 94 ? 3.646 -2.555 8.003 1.00 95.56 94 TYR A C 1
ATOM 728 O O . TYR A 1 94 ? 2.832 -3.149 8.717 1.00 95.56 94 TYR A O 1
ATOM 736 N N . GLU A 1 95 ? 4.415 -1.576 8.485 1.00 95.69 95 GLU A N 1
ATOM 737 C CA . GLU A 1 95 ? 4.335 -1.074 9.863 1.00 95.69 95 GLU A CA 1
ATOM 738 C C . GLU A 1 95 ? 2.942 -0.532 10.190 1.00 95.69 95 GLU A C 1
ATOM 740 O O . GLU A 1 95 ? 2.312 -0.997 11.140 1.00 95.69 95 GLU A O 1
ATOM 745 N N . LEU A 1 96 ? 2.417 0.374 9.362 1.00 95.50 96 LEU A N 1
ATOM 746 C CA . LEU A 1 96 ? 1.098 0.981 9.559 1.00 95.50 96 LEU A CA 1
ATOM 747 C C . LEU A 1 96 ? -0.013 -0.080 9.565 1.00 95.50 96 LEU A C 1
ATOM 749 O O . LEU A 1 96 ? -0.891 -0.068 10.430 1.00 95.50 96 LEU A O 1
ATOM 753 N N . ALA A 1 97 ? 0.052 -1.061 8.658 1.00 93.56 97 ALA A N 1
ATOM 754 C CA . ALA A 1 97 ? -0.896 -2.173 8.638 1.00 93.56 97 ALA A CA 1
ATOM 755 C C . ALA A 1 97 ? -0.803 -3.058 9.901 1.00 93.56 97 ALA A C 1
ATOM 757 O O . ALA A 1 97 ? -1.815 -3.597 10.363 1.00 93.56 97 ALA A O 1
ATOM 758 N N . ASN A 1 98 ? 0.388 -3.213 10.491 1.00 91.88 98 ASN A N 1
ATOM 759 C CA . ASN A 1 98 ? 0.555 -3.903 11.772 1.00 91.88 98 ASN A CA 1
ATOM 760 C C . ASN A 1 98 ? 0.021 -3.089 12.953 1.00 91.88 98 ASN A C 1
ATOM 762 O O . ASN A 1 98 ? -0.651 -3.667 13.810 1.00 91.88 98 ASN A O 1
ATOM 766 N N . GLU A 1 99 ? 0.285 -1.783 13.001 1.00 92.06 99 GLU A N 1
ATOM 767 C CA . GLU A 1 99 ? -0.214 -0.888 14.051 1.00 92.06 99 GLU A CA 1
ATOM 768 C C . GLU A 1 99 ? -1.747 -0.916 14.110 1.00 92.06 99 GLU A C 1
ATOM 770 O O . GLU A 1 99 ? -2.329 -1.120 15.178 1.00 92.06 99 GLU A O 1
ATOM 775 N N . ILE A 1 100 ? -2.413 -0.836 12.952 1.00 86.94 100 ILE A N 1
ATOM 776 C CA . ILE A 1 100 ? -3.876 -0.928 12.854 1.00 86.94 100 ILE A CA 1
ATOM 777 C C . ILE A 1 100 ? -4.390 -2.252 13.419 1.00 86.94 100 ILE A C 1
ATOM 779 O O . ILE A 1 100 ? -5.367 -2.264 14.174 1.00 86.94 100 ILE A O 1
ATOM 783 N N . ARG A 1 101 ? -3.743 -3.374 13.080 1.00 85.00 101 ARG A N 1
ATOM 784 C CA . ARG A 1 101 ? -4.121 -4.693 13.602 1.00 85.00 101 ARG A CA 1
ATOM 785 C C . ARG A 1 101 ? -4.019 -4.736 15.123 1.00 85.00 101 ARG A C 1
ATOM 787 O O . ARG A 1 101 ? -4.918 -5.275 15.765 1.00 85.00 101 ARG A O 1
ATOM 794 N N . VAL A 1 102 ? -2.940 -4.195 15.689 1.00 82.88 102 VAL A N 1
ATOM 795 C CA . VAL A 1 102 ? -2.730 -4.160 17.143 1.00 82.88 102 VAL A CA 1
ATOM 796 C C . VAL A 1 102 ? -3.822 -3.329 17.809 1.00 82.88 102 VAL A C 1
ATOM 798 O O . VAL A 1 102 ? -4.478 -3.834 18.710 1.00 82.88 102 VAL A O 1
ATOM 801 N N . ILE A 1 103 ? -4.086 -2.114 17.320 1.00 81.25 103 ILE A N 1
ATOM 802 C CA . ILE A 1 103 ? -5.119 -1.222 17.874 1.00 81.25 103 ILE A CA 1
ATOM 803 C C . ILE A 1 103 ? -6.518 -1.833 17.751 1.00 81.25 103 ILE A C 1
ATOM 805 O O . ILE A 1 103 ? -7.329 -1.699 18.657 1.00 81.25 103 ILE A O 1
ATOM 809 N N . SER A 1 104 ? -6.797 -2.526 16.647 1.00 72.38 104 SER A N 1
ATOM 810 C CA . SER A 1 104 ? -8.110 -3.121 16.371 1.00 72.38 104 SER A CA 1
ATOM 811 C C . SER A 1 104 ? -8.327 -4.480 17.049 1.00 72.38 104 SER A C 1
ATOM 813 O O . SER A 1 104 ? -9.363 -5.101 16.813 1.00 72.38 104 SER A O 1
ATOM 815 N N . SER A 1 105 ? -7.358 -4.980 17.821 1.00 65.06 105 SER A N 1
ATOM 816 C CA . SER A 1 105 ? -7.478 -6.220 18.607 1.00 65.06 105 SER A CA 1
ATOM 817 C C . SER A 1 105 ? -7.879 -5.967 20.071 1.00 65.06 105 SER A C 1
ATOM 819 O O . SER A 1 105 ? -8.057 -6.934 20.811 1.00 65.06 105 SER A O 1
ATOM 821 N N . TYR A 1 106 ? -8.014 -4.697 20.471 1.00 50.00 106 TYR A N 1
ATOM 822 C CA . TYR A 1 106 ? -8.495 -4.230 21.778 1.00 50.00 106 TYR A CA 1
ATOM 823 C C . TYR A 1 106 ? -9.880 -3.588 21.645 1.00 50.00 106 TYR A C 1
ATOM 825 O O . TYR A 1 106 ? -10.640 -3.650 22.636 1.00 50.00 106 TYR A O 1
#

Foldseek 3Di:
DLVVLLVLLVVLLVLLVVLLVQQVLQPPRPCNVVSVVLNVLSVVCVVVSNDLVSLLVSLVSLLVQCDDDPRPVPDDGDNPDDRVVNVVSSVSNNVSSVVSNVVSVD

pLDDT: mean 89.82, std 8.04, range [50.0, 98.31]

Sequence (106 aa):
MKRELNKILDDLIIELEKMVTMLRRDTSASWTRGFEGFLAEALDLKKAGYPGDGVRGLCGSVRSVYGGMGSFNDYFPQGGVSGEEFERVSTRIYELANEIRVISSY

Secondary structure (DSSP, 8-state):
-HHHHHHHHHHHHHHHHHHHHHHHH-TT-TTHHHHHHHHHHHHHHHHTT--HHHHHHHHHHHHHTTSSTT-GGG----TT--HHHHHHHHHHHHHHHHHHHHHTT-

Radius of gyration: 13.56 Å; chains: 1; boundin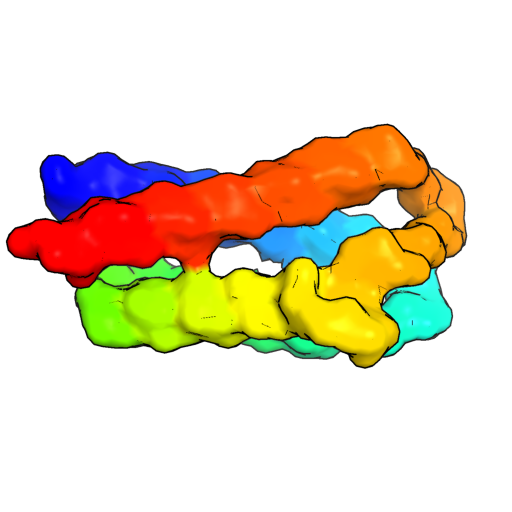g box: 34×27×38 Å